Protein AF-A0A934VAK2-F1 (afdb_monomer_lite)

Organism: NCBI:txid1144680

Radius of gyration: 17.56 Å; chains: 1; bounding box: 42×28×56 Å

Sequence (156 aa):
MGLWIPALVVAVIFAFGAAVRVDFNDPSVHFSEAVASVRWERALPDRRGSEFQLVFAAAVIGVVFHSIHHSWRVRLGVMAGAFLVPVLTIGPVILYAPVVAPRMIYDMVAGNVDGEFYCEGMAMIAAVGLWMSVCLVFVAREIWLWRKEAKSGAGP

Structure (mmCIF, N/CA/C/O backbone):
data_AF-A0A934VAK2-F1
#
_entry.id   AF-A0A934VAK2-F1
#
loop_
_atom_site.group_PDB
_atom_site.id
_atom_site.type_symbol
_atom_site.label_atom_id
_atom_site.label_alt_id
_atom_site.label_comp_id
_atom_site.label_asym_id
_atom_site.label_entity_id
_atom_site.label_seq_id
_atom_site.pdbx_PDB_ins_code
_atom_site.Cartn_x
_atom_site.Cartn_y
_atom_site.Cartn_z
_atom_site.occupancy
_atom_site.B_iso_or_equiv
_atom_site.auth_seq_id
_atom_site.auth_comp_id
_atom_site.auth_asym_id
_atom_site.auth_atom_id
_atom_site.pdbx_PDB_model_num
ATOM 1 N N . MET A 1 1 ? -19.535 -0.496 3.391 1.00 44.44 1 MET A N 1
ATOM 2 C CA . MET A 1 1 ? -19.291 -0.549 1.934 1.00 44.44 1 MET A CA 1
ATOM 3 C C . MET A 1 1 ? -17.846 -0.158 1.645 1.00 44.44 1 MET A C 1
ATOM 5 O O . MET A 1 1 ? -17.406 0.852 2.175 1.00 44.44 1 MET A O 1
ATOM 9 N N . GLY A 1 2 ? -17.136 -0.948 0.827 1.00 50.00 2 GLY A N 1
ATOM 10 C CA . GLY A 1 2 ? -16.116 -0.404 -0.078 1.00 50.00 2 GLY A CA 1
ATOM 11 C C . GLY A 1 2 ? -14.617 -0.560 0.217 1.00 50.00 2 GLY A C 1
ATOM 12 O O . GLY A 1 2 ? -13.876 0.148 -0.439 1.00 50.00 2 GLY A O 1
ATOM 13 N N . LEU A 1 3 ? -14.120 -1.433 1.110 1.00 52.66 3 LEU A N 1
ATOM 14 C CA . LEU A 1 3 ? -12.657 -1.701 1.200 1.00 52.66 3 LEU A CA 1
ATOM 15 C C . LEU A 1 3 ? -12.099 -2.407 -0.038 1.00 52.66 3 LEU A C 1
ATOM 17 O O . LEU A 1 3 ? -10.942 -2.227 -0.398 1.00 52.66 3 LEU A O 1
ATOM 21 N N . TRP A 1 4 ? -12.953 -3.181 -0.701 1.00 54.56 4 TRP A N 1
ATOM 22 C CA . TRP A 1 4 ? -12.607 -3.930 -1.897 1.00 54.56 4 TRP A CA 1
ATOM 23 C C . TRP A 1 4 ? -12.215 -3.022 -3.058 1.00 54.56 4 TRP A C 1
ATOM 25 O O . TRP A 1 4 ? -11.344 -3.400 -3.814 1.00 54.56 4 TRP A O 1
ATOM 35 N N . ILE A 1 5 ? -12.788 -1.819 -3.185 1.00 56.81 5 ILE A N 1
ATOM 36 C CA . ILE A 1 5 ? -12.488 -0.907 -4.301 1.00 56.81 5 ILE A CA 1
ATOM 37 C C . ILE A 1 5 ? -11.042 -0.375 -4.231 1.00 56.81 5 ILE A C 1
ATOM 39 O O . ILE A 1 5 ? -10.297 -0.618 -5.175 1.00 56.81 5 ILE A O 1
ATOM 43 N N . PRO A 1 6 ? -10.580 0.280 -3.145 1.00 56.69 6 PRO A N 1
ATOM 44 C CA . PRO A 1 6 ? -9.189 0.713 -3.038 1.00 56.69 6 PRO A CA 1
ATOM 45 C C . PRO A 1 6 ? -8.213 -0.470 -2.985 1.00 56.69 6 PRO A C 1
ATOM 47 O O . PRO A 1 6 ? -7.124 -0.369 -3.536 1.00 56.69 6 PRO A O 1
ATOM 50 N N . ALA A 1 7 ? -8.604 -1.611 -2.407 1.00 57.69 7 ALA A N 1
ATOM 51 C CA . ALA A 1 7 ? -7.797 -2.831 -2.441 1.00 57.69 7 ALA A CA 1
ATOM 52 C C . ALA A 1 7 ? -7.627 -3.399 -3.858 1.00 57.69 7 ALA A C 1
ATOM 54 O O . ALA A 1 7 ? -6.528 -3.796 -4.229 1.00 57.69 7 ALA A O 1
ATOM 55 N N . LEU A 1 8 ? -8.699 -3.411 -4.656 1.00 61.56 8 LEU A N 1
ATOM 56 C CA . LEU A 1 8 ? -8.689 -3.859 -6.046 1.00 61.56 8 LEU A CA 1
ATOM 57 C C . LEU A 1 8 ? -7.876 -2.892 -6.909 1.00 61.56 8 LEU A C 1
ATOM 59 O O . LEU A 1 8 ? -7.092 -3.344 -7.728 1.00 61.56 8 LEU A O 1
ATOM 63 N N . VAL A 1 9 ? -7.985 -1.581 -6.678 1.00 59.44 9 VAL A N 1
ATOM 64 C CA . VAL A 1 9 ? -7.153 -0.568 -7.352 1.00 59.44 9 VAL A CA 1
ATOM 65 C C . VAL A 1 9 ? -5.673 -0.770 -7.024 1.00 59.44 9 VAL A C 1
ATOM 67 O O . VAL A 1 9 ? -4.853 -0.812 -7.934 1.00 59.44 9 VAL A O 1
ATOM 70 N N . VAL A 1 10 ? -5.322 -0.973 -5.751 1.00 59.88 10 VAL A N 1
ATOM 71 C CA . VAL A 1 10 ? -3.941 -1.271 -5.339 1.00 59.88 10 VAL A CA 1
ATOM 72 C C . VAL A 1 10 ? -3.460 -2.586 -5.960 1.00 59.88 10 VAL A C 1
ATOM 74 O O . VAL A 1 10 ? -2.363 -2.627 -6.506 1.00 59.88 10 VAL A O 1
ATOM 77 N N . ALA A 1 11 ? -4.282 -3.638 -5.960 1.00 60.06 11 ALA A N 1
ATOM 78 C CA . ALA A 1 11 ? -3.946 -4.920 -6.577 1.00 60.06 11 ALA A CA 1
ATOM 79 C C . ALA A 1 11 ? -3.758 -4.816 -8.100 1.00 60.06 11 ALA A C 1
ATOM 81 O O . ALA A 1 11 ? -2.838 -5.424 -8.641 1.00 60.06 11 ALA A O 1
ATOM 82 N N . VAL A 1 12 ? -4.581 -4.014 -8.782 1.00 58.56 12 VAL A N 1
ATOM 83 C CA . VAL A 1 12 ? -4.455 -3.726 -10.217 1.00 58.56 12 VAL A CA 1
ATOM 84 C C . VAL A 1 12 ? -3.181 -2.936 -10.501 1.00 58.56 12 VAL A C 1
ATOM 86 O O . VAL A 1 12 ? -2.477 -3.274 -11.442 1.00 58.56 12 VAL A O 1
ATOM 89 N N . ILE A 1 13 ? -2.832 -1.946 -9.676 1.00 59.50 13 ILE A N 1
ATOM 90 C CA . ILE A 1 13 ? -1.585 -1.178 -9.825 1.00 59.50 13 ILE A CA 1
ATOM 91 C C . ILE A 1 13 ? -0.363 -2.070 -9.576 1.00 59.50 13 ILE A C 1
ATOM 93 O O . ILE A 1 13 ? 0.617 -1.980 -10.309 1.00 59.50 13 ILE A O 1
ATOM 97 N N . PHE A 1 14 ? -0.421 -2.967 -8.592 1.00 57.84 14 PHE A N 1
ATOM 98 C CA . PHE A 1 14 ? 0.633 -3.954 -8.354 1.00 57.84 14 PHE A CA 1
ATOM 99 C C . PHE A 1 14 ? 0.785 -4.934 -9.525 1.00 57.84 14 PHE A C 1
ATOM 101 O O . PHE A 1 14 ? 1.903 -5.194 -9.968 1.00 57.84 14 PHE A O 1
ATOM 108 N N . ALA A 1 15 ? -0.328 -5.436 -10.066 1.00 57.94 15 ALA A N 1
ATOM 109 C CA . ALA A 1 15 ? -0.320 -6.298 -11.244 1.00 57.94 15 ALA A CA 1
ATOM 110 C C . ALA A 1 15 ? 0.183 -5.557 -12.497 1.00 57.94 15 ALA A C 1
ATOM 112 O O . ALA A 1 15 ? 0.945 -6.122 -13.277 1.00 57.94 15 ALA A O 1
ATOM 113 N N . PHE A 1 16 ? -0.186 -4.282 -12.657 1.00 54.28 16 PHE A N 1
ATOM 114 C CA . PHE A 1 16 ? 0.250 -3.427 -13.758 1.00 54.28 16 PHE A CA 1
ATOM 115 C C . PHE A 1 16 ? 1.742 -3.101 -13.661 1.00 54.28 16 PHE A C 1
ATOM 117 O O . PHE A 1 16 ? 2.458 -3.308 -14.628 1.00 54.28 16 PHE A O 1
ATOM 124 N N . GLY A 1 17 ? 2.240 -2.689 -12.490 1.00 51.69 17 GLY A N 1
ATOM 125 C CA . GLY A 1 17 ? 3.660 -2.414 -12.248 1.00 51.69 17 GLY A CA 1
ATOM 126 C C . GLY A 1 17 ? 4.568 -3.627 -12.471 1.00 51.69 17 GLY A C 1
ATOM 127 O O . GLY A 1 17 ? 5.705 -3.463 -12.905 1.00 51.69 17 GLY A O 1
ATOM 128 N N . ALA A 1 18 ? 4.066 -4.845 -12.236 1.00 52.78 18 ALA A N 1
ATOM 129 C CA . ALA A 1 18 ? 4.750 -6.068 -12.655 1.00 52.78 18 ALA A CA 1
ATOM 130 C C . ALA A 1 18 ? 4.748 -6.228 -14.191 1.00 52.78 18 ALA A C 1
ATOM 132 O O . ALA A 1 18 ? 5.762 -6.604 -14.776 1.00 52.78 18 ALA A O 1
ATOM 133 N N . ALA A 1 19 ? 3.643 -5.873 -14.851 1.00 46.09 19 ALA A N 1
ATOM 134 C CA . ALA A 1 19 ? 3.437 -6.055 -16.283 1.00 46.09 19 ALA A CA 1
ATOM 135 C C . ALA A 1 19 ? 4.206 -5.076 -17.201 1.00 46.09 19 ALA A C 1
ATOM 137 O O . ALA A 1 19 ? 4.523 -5.466 -18.324 1.00 46.09 19 ALA A O 1
ATOM 138 N N . VAL A 1 20 ? 4.553 -3.852 -16.762 1.00 49.59 20 VAL A N 1
ATOM 139 C CA . VAL A 1 20 ? 5.156 -2.798 -17.631 1.00 49.59 20 VAL A CA 1
ATOM 140 C C . VAL A 1 20 ? 6.603 -3.068 -18.082 1.00 49.59 20 VAL A C 1
ATOM 142 O O . VAL A 1 20 ? 7.197 -2.266 -18.792 1.00 49.59 20 VAL A O 1
ATOM 145 N N . ARG A 1 21 ? 7.195 -4.219 -17.744 1.00 49.59 21 ARG A N 1
ATOM 146 C CA . ARG A 1 21 ? 8.449 -4.672 -18.385 1.00 49.59 21 ARG A CA 1
ATOM 147 C C . ARG A 1 21 ? 8.247 -5.299 -19.770 1.00 49.59 21 ARG A C 1
ATOM 149 O O . ARG A 1 21 ? 9.186 -5.865 -20.322 1.00 49.59 21 ARG A O 1
ATOM 156 N N . VAL A 1 22 ? 7.034 -5.234 -20.311 1.00 47.97 22 VAL A N 1
ATOM 157 C CA . VAL A 1 22 ? 6.676 -5.738 -21.637 1.00 47.97 22 VAL A CA 1
ATOM 158 C C . VAL A 1 22 ? 6.293 -4.561 -22.520 1.00 47.97 22 VAL A C 1
ATOM 160 O O . VAL A 1 22 ? 5.446 -3.755 -22.138 1.00 47.97 22 VAL A O 1
ATOM 163 N N . ASP A 1 23 ? 6.915 -4.463 -23.694 1.00 49.84 23 ASP A N 1
ATOM 164 C CA . ASP A 1 23 ? 6.533 -3.481 -24.705 1.00 49.84 23 ASP A CA 1
ATOM 165 C C . ASP A 1 23 ? 5.219 -3.914 -25.365 1.00 49.84 23 ASP A C 1
ATOM 167 O O . ASP A 1 23 ? 5.194 -4.678 -26.324 1.00 49.84 23 ASP A O 1
ATOM 171 N N . PHE A 1 24 ? 4.098 -3.451 -24.816 1.00 50.69 24 PHE A N 1
ATOM 172 C CA . PHE A 1 24 ? 2.766 -3.768 -25.335 1.00 50.69 24 PHE A CA 1
ATOM 173 C C . PHE A 1 24 ? 2.473 -3.148 -26.710 1.00 50.69 24 PHE A C 1
ATOM 175 O O . PHE A 1 24 ? 1.438 -3.469 -27.296 1.00 50.69 24 PHE A O 1
ATOM 182 N N . ASN A 1 25 ? 3.345 -2.271 -27.223 1.00 46.41 25 ASN A N 1
ATOM 183 C CA . ASN A 1 25 ? 3.234 -1.753 -28.586 1.00 46.41 25 ASN A CA 1
ATOM 184 C C . ASN A 1 25 ? 3.892 -2.678 -29.620 1.00 46.41 25 ASN A C 1
ATOM 186 O O . ASN A 1 25 ? 3.671 -2.478 -30.816 1.00 46.41 25 ASN A O 1
ATOM 190 N N . ASP A 1 26 ? 4.661 -3.684 -29.192 1.00 43.97 26 ASP A N 1
ATOM 191 C CA . ASP A 1 26 ? 5.215 -4.694 -30.087 1.00 43.97 26 ASP A CA 1
ATOM 192 C C . ASP A 1 26 ? 4.147 -5.770 -30.395 1.00 43.97 26 ASP A C 1
ATOM 194 O O . ASP A 1 26 ? 3.740 -6.525 -29.504 1.00 43.97 26 ASP A O 1
ATOM 198 N N . PRO A 1 27 ? 3.672 -5.882 -31.653 1.00 48.00 27 PRO A N 1
ATOM 199 C CA . PRO A 1 27 ? 2.645 -6.850 -32.041 1.00 48.00 27 PRO A CA 1
ATOM 200 C C . PRO A 1 27 ? 3.102 -8.315 -31.934 1.00 48.00 27 PRO A C 1
ATOM 202 O O . PRO A 1 27 ? 2.279 -9.215 -32.114 1.00 48.00 27 PRO A O 1
ATOM 205 N N . SER A 1 28 ? 4.386 -8.572 -31.662 1.00 47.06 28 SER A N 1
ATOM 206 C CA . SER A 1 28 ? 4.928 -9.916 -31.434 1.00 47.06 28 SER A CA 1
ATOM 207 C C . SER A 1 28 ? 4.745 -10.431 -30.002 1.00 47.06 28 SER A C 1
ATOM 209 O O . SER A 1 28 ? 4.911 -11.629 -29.762 1.00 47.06 28 SER A O 1
ATOM 211 N N . VAL A 1 29 ? 4.344 -9.570 -29.061 1.00 47.34 29 VAL A N 1
ATOM 212 C CA . VAL A 1 29 ? 4.128 -9.963 -27.666 1.00 47.34 29 VAL A CA 1
ATOM 213 C C . VAL A 1 29 ? 2.844 -10.779 -27.538 1.00 47.34 29 VAL A C 1
ATOM 215 O O . VAL A 1 29 ? 1.724 -10.287 -27.702 1.00 47.34 29 VAL A O 1
ATOM 218 N N . HIS A 1 30 ? 2.992 -12.049 -27.170 1.00 50.59 30 HIS A N 1
ATOM 219 C CA . HIS A 1 30 ? 1.848 -12.929 -26.953 1.00 50.59 30 HIS A CA 1
ATOM 220 C C . HIS A 1 30 ? 1.171 -12.657 -25.600 1.00 50.59 30 HIS A C 1
ATOM 222 O O . HIS A 1 30 ? 1.818 -12.361 -24.598 1.00 50.59 30 HIS A O 1
ATOM 228 N N . PHE A 1 31 ? -0.151 -12.860 -25.517 1.00 46.62 31 PHE A N 1
ATOM 229 C CA . PHE A 1 31 ? -0.912 -12.725 -24.262 1.00 46.62 31 PHE A CA 1
ATOM 230 C C . PHE A 1 31 ? -0.329 -13.570 -23.112 1.00 46.62 31 PHE A C 1
ATOM 232 O O . PHE A 1 31 ? -0.371 -13.172 -21.953 1.00 46.62 31 PHE A O 1
ATOM 239 N N . SER A 1 32 ? 0.280 -14.718 -23.416 1.00 51.47 32 SER A N 1
ATOM 240 C CA . SER A 1 32 ? 1.003 -15.530 -22.434 1.00 51.47 32 SER A CA 1
ATOM 241 C C . SER A 1 32 ? 2.227 -14.826 -21.840 1.00 51.47 32 SER A C 1
ATOM 243 O O . SER A 1 32 ? 2.538 -15.060 -20.677 1.00 51.47 32 SER A O 1
ATOM 245 N N . GLU A 1 33 ? 2.909 -13.966 -22.597 1.00 51.31 33 GLU A N 1
ATOM 246 C CA . GLU A 1 33 ? 4.043 -13.156 -22.133 1.00 51.31 33 GLU A CA 1
ATOM 247 C C . GLU A 1 33 ? 3.575 -11.947 -21.324 1.00 51.31 33 GLU A C 1
ATOM 249 O O . GLU A 1 33 ? 4.159 -11.662 -20.283 1.00 51.31 33 GLU A O 1
ATOM 254 N N . ALA A 1 34 ? 2.458 -11.330 -21.720 1.00 49.28 34 ALA A N 1
ATOM 255 C CA . ALA A 1 34 ? 1.751 -10.321 -20.928 1.00 49.28 34 ALA A CA 1
ATOM 256 C C . ALA A 1 34 ? 1.252 -10.869 -19.577 1.00 49.28 34 ALA A C 1
ATOM 258 O O . ALA A 1 34 ? 1.326 -10.202 -18.551 1.00 49.28 34 ALA A O 1
ATOM 259 N N . VAL A 1 35 ? 0.761 -12.110 -19.542 1.00 48.91 35 VAL A N 1
ATOM 260 C CA . VAL A 1 35 ? 0.375 -12.784 -18.291 1.00 48.91 35 VAL A CA 1
ATOM 261 C C . VAL A 1 35 ? 1.613 -13.231 -17.507 1.00 48.91 35 VAL A C 1
ATOM 263 O O . VAL A 1 35 ? 1.634 -13.161 -16.278 1.00 48.91 35 VAL A O 1
ATOM 266 N N . ALA A 1 36 ? 2.674 -13.661 -18.193 1.00 47.22 36 ALA A N 1
ATOM 267 C CA . ALA A 1 36 ? 3.931 -14.041 -17.556 1.00 47.22 36 ALA A CA 1
ATOM 268 C C . ALA A 1 36 ? 4.740 -12.841 -17.036 1.00 47.22 36 ALA A C 1
ATOM 270 O O . ALA A 1 36 ? 5.596 -13.051 -16.177 1.00 47.22 36 ALA A O 1
ATOM 271 N N . SER A 1 37 ? 4.494 -11.611 -17.493 1.00 47.78 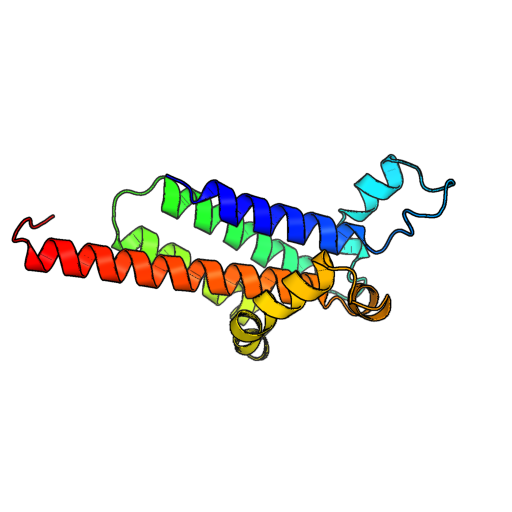37 SER A N 1
ATOM 272 C CA . SER A 1 37 ? 5.128 -10.400 -16.952 1.00 47.78 37 SER A CA 1
ATOM 273 C C . SER A 1 37 ? 4.517 -9.938 -15.638 1.00 47.78 37 SER A C 1
ATOM 275 O O . SER A 1 37 ? 5.211 -9.352 -14.818 1.00 47.78 37 SER A O 1
ATOM 277 N N . VAL A 1 38 ? 3.294 -10.369 -15.326 1.00 50.38 38 VAL A N 1
ATOM 278 C CA . VAL A 1 38 ? 2.720 -10.265 -13.973 1.00 50.38 38 VAL A CA 1
ATOM 279 C C . VAL A 1 38 ? 3.514 -11.111 -12.947 1.00 50.38 38 VAL A C 1
ATOM 281 O O . VAL A 1 38 ? 3.241 -11.079 -11.747 1.00 50.38 38 VAL A O 1
ATOM 284 N N . ARG A 1 39 ? 4.545 -11.865 -13.371 1.00 51.66 39 ARG A N 1
ATOM 285 C CA . ARG A 1 39 ? 5.490 -12.541 -12.471 1.00 51.66 39 ARG A CA 1
ATOM 286 C C . ARG A 1 39 ? 6.478 -11.546 -11.859 1.00 51.66 39 ARG A C 1
ATOM 288 O O . ARG A 1 39 ? 7.521 -11.233 -12.426 1.00 51.66 39 ARG A O 1
ATOM 295 N N . TRP A 1 40 ? 6.167 -11.163 -10.628 1.00 46.69 40 TRP A N 1
ATOM 296 C CA . TRP A 1 40 ? 6.946 -10.348 -9.690 1.00 46.69 40 TRP A CA 1
ATOM 297 C C . TRP A 1 40 ? 8.458 -10.649 -9.652 1.00 46.69 40 TRP A C 1
ATOM 299 O O . TRP A 1 40 ? 9.258 -9.736 -9.483 1.00 46.69 40 TRP A O 1
ATOM 309 N N . GLU A 1 41 ? 8.861 -11.904 -9.868 1.00 48.69 41 GLU A N 1
ATOM 310 C CA . GLU A 1 41 ? 10.265 -12.350 -9.909 1.00 48.69 41 GLU A CA 1
ATOM 311 C C . GLU A 1 41 ? 11.077 -11.765 -11.081 1.00 48.69 41 GLU A C 1
ATOM 313 O O . GLU A 1 41 ? 12.296 -11.659 -10.988 1.00 48.69 41 GLU A O 1
ATOM 318 N N . ARG A 1 42 ? 10.432 -11.376 -12.192 1.00 46.19 42 ARG A N 1
ATOM 319 C CA . ARG A 1 42 ? 11.107 -10.784 -13.369 1.00 46.19 42 ARG A CA 1
ATOM 320 C C . ARG A 1 42 ? 11.161 -9.258 -13.337 1.00 46.19 42 ARG A C 1
ATOM 322 O O . ARG A 1 42 ? 11.982 -8.653 -14.029 1.00 46.19 42 ARG A O 1
ATOM 329 N N . ALA A 1 43 ? 10.291 -8.634 -12.550 1.00 44.03 43 ALA A N 1
ATOM 330 C CA . ALA A 1 43 ? 10.242 -7.185 -12.407 1.00 44.03 43 ALA A CA 1
ATOM 331 C C . ALA A 1 43 ? 11.399 -6.629 -11.561 1.00 44.03 43 ALA A C 1
ATOM 333 O O . ALA A 1 43 ? 11.794 -5.482 -11.742 1.00 44.03 43 ALA A O 1
ATOM 334 N N . LEU A 1 44 ? 11.998 -7.458 -10.702 1.00 49.53 44 LEU A N 1
ATOM 335 C CA . LEU A 1 44 ? 13.203 -7.147 -9.935 1.00 49.53 44 LEU A CA 1
ATOM 336 C C . LEU A 1 44 ? 14.097 -8.400 -9.922 1.00 49.53 44 LEU A C 1
ATOM 338 O O . LEU A 1 44 ? 13.866 -9.286 -9.103 1.00 49.53 44 LEU A O 1
ATOM 342 N N . PRO A 1 45 ? 15.073 -8.518 -10.843 1.00 49.50 45 PRO A N 1
ATOM 343 C CA . PRO A 1 45 ? 15.960 -9.684 -10.921 1.00 49.50 45 PRO A CA 1
ATOM 344 C C . PRO A 1 45 ? 16.909 -9.796 -9.715 1.00 49.50 45 PRO A C 1
ATOM 346 O O . PRO A 1 45 ? 17.446 -10.869 -9.449 1.00 49.50 45 PRO A O 1
ATOM 349 N N . ASP A 1 46 ? 17.061 -8.717 -8.945 1.00 52.72 46 ASP A N 1
ATOM 350 C CA . ASP A 1 46 ? 17.708 -8.743 -7.638 1.00 52.72 46 ASP A CA 1
ATOM 351 C C . ASP A 1 46 ? 16.706 -9.177 -6.561 1.00 52.72 46 ASP A C 1
ATOM 353 O O . ASP A 1 46 ? 15.515 -8.906 -6.673 1.00 52.72 46 ASP A O 1
ATOM 357 N N . ARG A 1 47 ? 17.189 -9.822 -5.492 1.00 51.94 47 ARG A N 1
ATOM 358 C CA . ARG A 1 47 ? 16.466 -10.518 -4.393 1.00 51.94 47 ARG A CA 1
ATOM 359 C C . ARG A 1 47 ? 15.255 -9.819 -3.726 1.00 51.94 47 ARG A C 1
ATOM 361 O O . ARG A 1 47 ? 14.667 -10.396 -2.820 1.00 51.94 47 ARG A O 1
ATOM 368 N N . ARG A 1 48 ? 14.861 -8.627 -4.168 1.00 59.44 48 ARG A N 1
ATOM 369 C CA . ARG A 1 48 ? 13.719 -7.823 -3.716 1.00 59.44 48 ARG A CA 1
ATOM 370 C C . ARG A 1 48 ? 12.349 -8.336 -4.163 1.00 59.44 48 ARG A C 1
ATOM 372 O O . ARG A 1 48 ? 11.349 -7.952 -3.567 1.00 59.44 48 ARG A O 1
ATOM 379 N N . GLY A 1 49 ? 12.256 -9.213 -5.167 1.00 60.28 49 GLY A N 1
ATOM 380 C CA . GLY A 1 49 ? 10.963 -9.761 -5.615 1.00 60.28 49 GLY A CA 1
ATOM 381 C C . GLY A 1 49 ? 10.142 -10.425 -4.493 1.00 60.28 49 GLY A C 1
ATOM 382 O O . GLY A 1 49 ? 8.919 -10.291 -4.455 1.00 60.28 49 GLY A O 1
ATOM 383 N N . SER A 1 50 ? 10.806 -11.069 -3.527 1.00 66.31 50 SER A N 1
ATOM 384 C CA . SER A 1 50 ? 10.164 -11.674 -2.350 1.00 66.31 50 SER A CA 1
ATOM 385 C C . SER A 1 50 ? 9.661 -10.640 -1.330 1.00 66.31 50 SER A C 1
ATOM 387 O O . SER A 1 50 ? 8.651 -10.876 -0.666 1.00 66.31 50 SER A O 1
ATOM 389 N N . GLU A 1 51 ? 10.306 -9.473 -1.229 1.00 70.75 51 GLU A N 1
ATOM 390 C CA . GLU A 1 51 ? 9.897 -8.381 -0.333 1.00 70.75 51 GLU A CA 1
ATOM 391 C C . GLU A 1 51 ? 8.536 -7.813 -0.759 1.00 70.75 51 GLU A C 1
ATOM 393 O O . GLU A 1 51 ? 7.649 -7.617 0.072 1.00 70.75 51 GLU A O 1
ATOM 398 N N . PHE A 1 52 ? 8.328 -7.617 -2.064 1.00 69.50 52 PHE A N 1
ATOM 399 C CA . PHE A 1 52 ? 7.065 -7.100 -2.599 1.00 69.50 52 PHE A CA 1
ATOM 400 C C . PHE A 1 52 ? 5.920 -8.124 -2.537 1.00 69.50 52 PHE A C 1
ATOM 402 O O . PHE A 1 52 ? 4.769 -7.732 -2.336 1.00 69.50 52 PHE A O 1
ATOM 409 N N . GLN A 1 53 ? 6.213 -9.428 -2.613 1.00 72.44 53 GLN A N 1
ATOM 410 C CA . GLN A 1 53 ? 5.213 -10.481 -2.378 1.00 72.44 53 GLN A CA 1
ATOM 411 C C . GLN A 1 53 ? 4.686 -10.457 -0.938 1.00 72.44 53 GLN A C 1
ATOM 413 O O . GLN A 1 53 ? 3.479 -10.578 -0.723 1.00 72.44 53 GLN A O 1
ATOM 418 N N . LEU A 1 54 ? 5.568 -10.253 0.047 1.00 75.50 54 LEU A N 1
ATOM 419 C CA . LEU A 1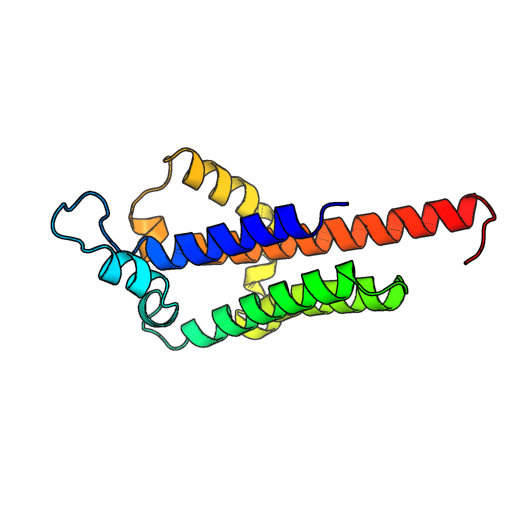 54 ? 5.172 -10.106 1.452 1.00 75.50 54 LEU A CA 1
ATOM 420 C C . LEU A 1 54 ? 4.291 -8.872 1.660 1.00 75.50 54 LEU A C 1
ATOM 422 O O . LEU A 1 54 ? 3.281 -8.953 2.361 1.00 75.50 54 LEU A O 1
ATOM 426 N N . VAL A 1 55 ? 4.629 -7.753 1.013 1.00 76.12 55 VAL A N 1
ATOM 427 C CA . VAL A 1 55 ? 3.808 -6.535 1.053 1.00 76.12 55 VAL A CA 1
ATOM 428 C C . VAL A 1 55 ? 2.428 -6.775 0.439 1.00 76.12 55 VAL A C 1
ATOM 430 O O . VAL A 1 55 ? 1.420 -6.391 1.033 1.00 76.12 55 VAL A O 1
ATOM 433 N N . PHE A 1 56 ? 2.357 -7.456 -0.704 1.00 74.81 56 PHE A N 1
ATOM 434 C CA . PHE A 1 56 ? 1.085 -7.794 -1.339 1.00 74.81 56 PHE A CA 1
ATOM 435 C C . PHE A 1 56 ? 0.235 -8.730 -0.467 1.00 74.81 56 PHE A C 1
ATOM 437 O O . PHE A 1 56 ? -0.952 -8.475 -0.257 1.00 74.81 56 PHE A O 1
ATOM 444 N N . ALA A 1 57 ? 0.836 -9.774 0.108 1.00 77.94 57 ALA A N 1
ATOM 445 C CA . ALA A 1 57 ? 0.149 -10.679 1.026 1.00 77.94 57 ALA A CA 1
ATOM 446 C C . ALA A 1 57 ? -0.381 -9.936 2.264 1.00 77.94 57 ALA A C 1
ATOM 448 O O . ALA A 1 57 ? -1.534 -10.129 2.654 1.00 77.94 57 ALA A O 1
ATOM 449 N N . ALA A 1 58 ? 0.422 -9.037 2.841 1.00 79.88 58 ALA A N 1
ATOM 450 C CA . ALA A 1 58 ? 0.004 -8.189 3.952 1.00 79.88 58 ALA A CA 1
ATOM 451 C C . ALA A 1 58 ? -1.155 -7.261 3.567 1.00 79.88 58 ALA A C 1
ATOM 453 O O . ALA A 1 58 ? -2.074 -7.078 4.367 1.00 79.88 58 ALA A O 1
ATOM 454 N N . ALA A 1 59 ? -1.160 -6.733 2.341 1.00 74.81 59 ALA A N 1
ATOM 455 C CA . ALA A 1 59 ? -2.261 -5.926 1.836 1.00 74.81 59 ALA A CA 1
ATOM 456 C C . ALA A 1 59 ? -3.564 -6.730 1.723 1.00 74.81 59 ALA A C 1
ATOM 458 O O . ALA A 1 59 ? -4.604 -6.305 2.232 1.00 74.81 59 ALA A O 1
ATOM 45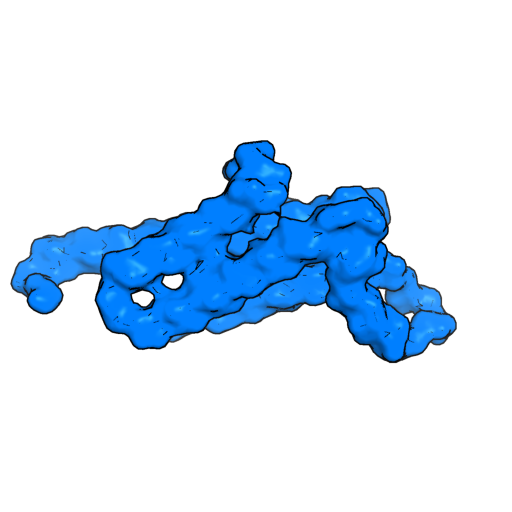9 N N . VAL A 1 60 ? -3.504 -7.930 1.140 1.00 75.62 60 VAL A N 1
ATOM 460 C CA . VAL A 1 60 ? -4.664 -8.827 1.015 1.00 75.62 60 VAL A CA 1
ATOM 461 C C . VAL A 1 60 ? -5.204 -9.226 2.390 1.00 75.62 60 VAL A C 1
ATOM 463 O O . VAL A 1 60 ? -6.396 -9.053 2.655 1.00 75.62 60 VAL A O 1
ATOM 466 N N . ILE A 1 61 ? -4.338 -9.703 3.290 1.00 79.06 61 ILE A N 1
ATOM 467 C CA . ILE A 1 61 ? -4.716 -10.072 4.664 1.00 79.06 61 ILE A CA 1
ATOM 468 C C . ILE A 1 61 ? -5.321 -8.862 5.380 1.00 79.06 61 ILE A C 1
ATOM 470 O O . ILE A 1 61 ? -6.377 -8.980 6.005 1.00 79.06 61 ILE A O 1
ATOM 474 N N . GLY A 1 62 ? -4.694 -7.693 5.230 1.00 77.19 62 GLY A N 1
ATOM 475 C CA . GLY A 1 62 ? -5.144 -6.430 5.797 1.00 77.19 62 GLY A CA 1
ATOM 476 C C . GLY A 1 62 ? -6.592 -6.111 5.440 1.00 77.19 62 GLY A C 1
ATOM 477 O O . GLY A 1 62 ? -7.442 -5.913 6.313 1.00 77.19 62 GLY A O 1
ATOM 478 N N . VAL A 1 63 ? -6.888 -6.123 4.142 1.00 75.38 63 VAL A N 1
ATOM 479 C CA . VAL A 1 63 ? -8.217 -5.828 3.588 1.00 75.38 63 VAL A CA 1
ATOM 480 C C . VAL A 1 63 ? -9.260 -6.846 4.041 1.00 75.38 63 VAL A C 1
ATOM 482 O O . VAL A 1 63 ? -10.360 -6.454 4.443 1.00 75.38 63 VAL A O 1
ATOM 485 N N . VAL A 1 64 ? -8.931 -8.139 3.993 1.00 76.44 64 VAL A N 1
ATOM 486 C CA . VAL A 1 64 ? -9.854 -9.227 4.351 1.00 76.44 64 VAL A CA 1
ATOM 487 C C . VAL A 1 64 ? -10.234 -9.140 5.827 1.00 76.44 64 VAL A C 1
ATOM 489 O O . VAL A 1 64 ? -11.420 -9.058 6.156 1.00 76.44 64 VAL A O 1
ATOM 492 N N . PHE A 1 65 ? -9.247 -9.072 6.721 1.00 77.00 65 PHE A N 1
ATOM 493 C CA . PHE A 1 65 ? -9.505 -9.004 8.159 1.00 77.00 65 PHE A CA 1
ATOM 494 C C . PHE A 1 65 ? -10.224 -7.716 8.551 1.00 77.00 65 PHE A C 1
ATOM 496 O O . PHE A 1 65 ? -11.159 -7.762 9.349 1.00 77.00 65 PHE A O 1
ATOM 503 N N . HIS A 1 66 ? -9.864 -6.573 7.964 1.00 76.62 66 HIS A N 1
ATOM 504 C CA . HIS A 1 66 ? -10.586 -5.333 8.239 1.00 76.62 66 HIS A CA 1
ATOM 505 C C . HIS A 1 66 ? -12.039 -5.375 7.737 1.00 76.62 66 HIS A C 1
ATOM 507 O O . HIS A 1 66 ? -12.915 -4.752 8.337 1.00 76.62 66 HIS A O 1
ATOM 513 N N . SER A 1 67 ? -12.321 -6.096 6.649 1.00 73.44 67 SER A N 1
ATOM 514 C CA . SER A 1 67 ? -13.676 -6.204 6.090 1.00 73.44 67 SER A CA 1
ATOM 515 C C . SER A 1 67 ? -14.582 -7.152 6.875 1.00 73.44 67 SER A C 1
ATOM 517 O O . SER A 1 67 ? -15.785 -6.910 6.943 1.00 73.44 67 SER A O 1
ATOM 519 N N . ILE A 1 68 ? -14.023 -8.222 7.446 1.00 78.50 68 ILE A N 1
ATOM 520 C CA . ILE A 1 68 ? -14.793 -9.287 8.107 1.00 78.50 68 ILE A CA 1
ATOM 521 C C . ILE A 1 68 ? -14.894 -9.057 9.620 1.00 78.50 68 ILE A C 1
ATOM 523 O O . ILE A 1 68 ? -15.894 -9.413 10.239 1.00 78.50 68 ILE A O 1
ATOM 527 N N . HIS A 1 69 ? -13.874 -8.465 10.244 1.00 77.81 69 HIS A N 1
ATOM 528 C CA . HIS A 1 69 ? -13.799 -8.414 11.698 1.00 77.81 69 HIS A CA 1
ATOM 529 C C . HIS A 1 69 ? -14.621 -7.260 12.303 1.00 77.81 69 HIS A C 1
ATOM 531 O O . HIS A 1 69 ? -14.488 -6.094 11.921 1.00 77.81 69 HIS A O 1
ATOM 537 N N . HIS A 1 70 ? -15.439 -7.568 13.316 1.00 76.81 70 HIS A N 1
ATOM 538 C CA . HIS A 1 70 ? -16.311 -6.586 13.974 1.00 76.81 70 HIS A CA 1
ATOM 539 C C . HIS A 1 70 ? -15.580 -5.690 14.989 1.00 76.81 70 HIS A C 1
ATOM 541 O O . HIS A 1 70 ? -15.895 -4.508 15.099 1.00 76.81 70 HIS A O 1
ATOM 547 N N . SER A 1 71 ? -14.582 -6.221 15.707 1.00 81.94 71 SER A N 1
ATOM 548 C CA . SER A 1 71 ? -13.819 -5.443 16.700 1.00 81.94 71 SER A CA 1
ATOM 549 C C . SER A 1 71 ? -12.922 -4.385 16.052 1.00 81.94 71 SER A C 1
ATOM 551 O O . SER A 1 71 ? -11.989 -4.726 15.320 1.00 81.94 71 SER A O 1
ATOM 553 N N . TRP A 1 72 ? -13.144 -3.114 16.401 1.00 80.56 72 TRP A N 1
ATOM 554 C CA . TRP A 1 72 ? -12.345 -1.974 15.933 1.00 80.56 72 TRP A CA 1
ATOM 555 C C . TRP A 1 72 ? -10.858 -2.099 16.296 1.00 80.56 72 TRP A C 1
ATOM 557 O O . TRP A 1 72 ? -9.995 -1.718 15.508 1.00 80.56 72 TRP A O 1
ATOM 567 N N . ARG A 1 73 ? -10.536 -2.698 17.453 1.00 85.88 73 ARG A N 1
ATOM 568 C CA . ARG A 1 73 ? -9.146 -2.910 17.897 1.00 85.88 73 ARG A CA 1
ATOM 569 C C . ARG A 1 73 ? -8.391 -3.842 16.956 1.00 85.88 73 ARG A C 1
ATOM 571 O O . ARG A 1 73 ? -7.244 -3.573 16.619 1.00 85.88 73 ARG A O 1
ATOM 578 N N . VAL A 1 74 ? -9.050 -4.912 16.510 1.00 83.00 74 VAL A N 1
ATOM 579 C CA . VAL A 1 74 ? -8.465 -5.870 15.563 1.00 83.00 74 VAL A CA 1
ATOM 580 C C . VAL A 1 74 ? -8.315 -5.226 14.189 1.00 83.00 74 VAL A C 1
ATOM 582 O O . VAL A 1 74 ? -7.250 -5.333 13.592 1.00 83.00 74 VAL A O 1
ATOM 585 N N . ARG A 1 75 ? -9.329 -4.485 13.720 1.00 81.00 75 ARG A N 1
ATOM 586 C CA . ARG A 1 75 ? -9.250 -3.748 12.447 1.00 81.00 75 ARG A CA 1
ATOM 587 C C . ARG A 1 75 ? -8.079 -2.763 12.419 1.00 81.00 75 ARG A C 1
ATOM 589 O O . ARG A 1 75 ? -7.326 -2.744 11.447 1.00 81.00 75 ARG A O 1
ATOM 596 N N . LEU A 1 76 ? -7.893 -1.993 13.494 1.00 85.56 76 LEU A N 1
ATOM 597 C CA . LEU A 1 76 ? -6.759 -1.079 13.637 1.00 85.56 76 LEU A CA 1
ATOM 598 C C . LEU A 1 76 ? -5.422 -1.817 13.702 1.00 85.56 76 LEU A C 1
ATOM 600 O O . LEU A 1 76 ? -4.492 -1.432 13.000 1.00 85.56 76 LEU A O 1
ATOM 604 N N . GLY A 1 77 ? -5.324 -2.871 14.517 1.00 84.44 77 GLY A N 1
ATOM 605 C CA . GLY A 1 77 ? -4.090 -3.64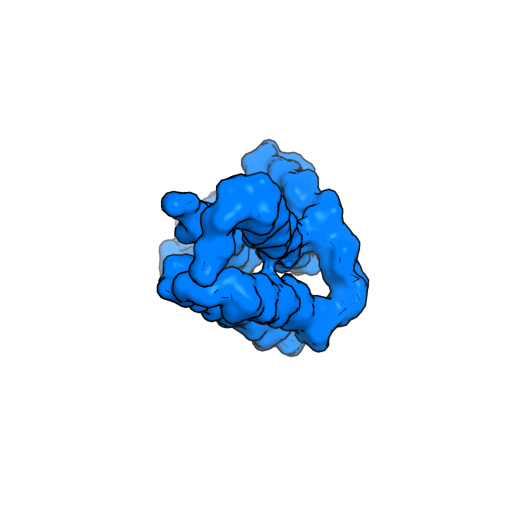4 14.663 1.00 84.44 77 GLY A CA 1
ATOM 606 C C . GLY A 1 77 ? -3.636 -4.266 13.343 1.00 84.44 77 GLY A C 1
ATOM 607 O O . GLY A 1 77 ? -2.460 -4.198 12.997 1.00 84.44 77 GLY A O 1
ATOM 608 N N . VAL A 1 78 ? -4.581 -4.791 12.564 1.00 86.94 78 VAL A N 1
ATOM 609 C CA . VAL A 1 78 ? -4.317 -5.362 11.240 1.00 86.94 78 VAL A CA 1
ATOM 610 C C . VAL A 1 78 ? -3.861 -4.292 10.243 1.00 86.94 78 VAL A C 1
ATOM 612 O O . VAL A 1 78 ? -2.889 -4.519 9.528 1.00 86.94 78 VAL A O 1
ATOM 615 N N . MET A 1 79 ? -4.503 -3.118 10.210 1.00 85.94 79 MET A N 1
ATOM 616 C CA . MET A 1 79 ? -4.083 -2.020 9.323 1.00 85.94 79 MET A CA 1
ATOM 617 C C . MET A 1 79 ? -2.716 -1.452 9.706 1.00 85.94 79 MET A C 1
ATOM 619 O O . MET A 1 79 ? -1.895 -1.188 8.833 1.00 85.94 79 MET A O 1
ATOM 623 N N . ALA A 1 80 ? -2.441 -1.311 11.004 1.00 87.75 80 ALA A N 1
ATOM 624 C CA . ALA A 1 80 ? -1.128 -0.900 11.489 1.00 87.75 80 ALA A CA 1
ATOM 625 C C . ALA A 1 80 ? -0.052 -1.931 11.114 1.00 87.75 80 ALA A C 1
ATOM 627 O O . ALA A 1 80 ? 1.005 -1.559 10.613 1.00 87.75 80 ALA A O 1
ATOM 628 N N . GLY A 1 81 ? -0.336 -3.227 11.279 1.00 87.62 81 GLY A N 1
ATOM 629 C CA . GLY A 1 81 ? 0.560 -4.299 10.848 1.00 87.62 81 GLY A CA 1
ATOM 630 C C . GLY A 1 81 ? 0.827 -4.254 9.344 1.00 87.62 81 GLY A C 1
ATOM 631 O O . GLY A 1 81 ? 1.981 -4.249 8.924 1.00 87.62 81 GLY A O 1
ATOM 632 N N . ALA A 1 82 ? -0.220 -4.136 8.529 1.00 86.25 82 ALA A N 1
ATOM 633 C CA . ALA A 1 82 ? -0.088 -4.097 7.076 1.00 86.25 82 ALA A CA 1
ATOM 634 C C . ALA A 1 82 ? 0.599 -2.820 6.547 1.00 86.25 82 ALA A C 1
ATOM 636 O O . ALA A 1 82 ? 1.197 -2.858 5.473 1.00 86.25 82 ALA A O 1
ATOM 637 N N . PHE A 1 83 ? 0.563 -1.717 7.302 1.00 89.88 83 PHE A N 1
ATOM 638 C CA . PHE A 1 83 ? 1.381 -0.525 7.053 1.00 89.88 83 PHE A CA 1
ATOM 639 C C . PHE A 1 83 ? 2.858 -0.751 7.408 1.00 89.88 83 PHE A C 1
ATOM 641 O O . PHE A 1 83 ? 3.746 -0.277 6.703 1.00 89.88 83 PHE A O 1
ATOM 648 N N . LEU A 1 84 ? 3.130 -1.469 8.503 1.00 91.00 84 LEU A N 1
ATOM 649 C CA . LEU A 1 84 ? 4.490 -1.714 8.984 1.00 91.00 84 LEU A CA 1
ATOM 650 C C . LEU A 1 84 ? 5.251 -2.740 8.139 1.00 91.00 84 LEU A C 1
ATOM 652 O O . LEU A 1 84 ? 6.471 -2.636 8.056 1.00 91.00 84 LEU A O 1
ATOM 656 N N . VAL A 1 85 ? 4.573 -3.694 7.490 1.00 88.94 85 VAL A N 1
ATOM 657 C CA . VAL A 1 85 ? 5.239 -4.708 6.650 1.00 88.94 85 VAL A CA 1
ATOM 658 C C . VAL A 1 85 ? 6.163 -4.073 5.597 1.00 88.94 85 VAL A C 1
ATOM 660 O O . VAL A 1 85 ? 7.349 -4.389 5.641 1.00 88.94 85 VAL A O 1
ATOM 663 N N . PRO A 1 86 ? 5.718 -3.127 4.741 1.00 86.06 86 PRO A N 1
ATOM 664 C CA . PRO A 1 86 ? 6.610 -2.414 3.824 1.00 86.06 86 PRO A CA 1
ATOM 665 C C . PRO A 1 86 ? 7.830 -1.770 4.488 1.00 86.06 86 PRO A C 1
ATOM 667 O O . PRO A 1 86 ? 8.927 -1.805 3.939 1.00 86.06 86 PRO A O 1
ATOM 670 N N . VAL A 1 87 ? 7.648 -1.181 5.673 1.00 89.25 87 VAL A N 1
ATOM 671 C CA . VAL A 1 87 ? 8.716 -0.492 6.415 1.00 89.25 87 VAL A CA 1
ATOM 672 C C . VAL A 1 87 ? 9.774 -1.486 6.890 1.00 89.25 87 VAL A C 1
ATOM 674 O O . VAL A 1 87 ? 10.964 -1.180 6.848 1.00 89.25 87 VAL A O 1
ATOM 677 N N . LEU A 1 88 ? 9.349 -2.676 7.317 1.00 88.31 88 LEU A N 1
ATOM 678 C CA . LEU A 1 88 ? 10.237 -3.734 7.797 1.00 88.31 88 LEU A CA 1
ATOM 679 C C . LEU A 1 88 ? 10.917 -4.502 6.658 1.00 88.31 88 LEU A C 1
ATOM 681 O O . LEU A 1 88 ? 12.034 -4.975 6.848 1.00 88.31 88 LEU A O 1
ATOM 685 N N . THR A 1 89 ? 10.265 -4.639 5.501 1.00 83.88 89 THR A N 1
ATOM 686 C CA . THR A 1 89 ? 10.809 -5.401 4.366 1.00 83.88 89 THR A CA 1
ATOM 687 C C . THR A 1 89 ? 11.673 -4.549 3.440 1.00 83.88 89 THR A C 1
ATOM 689 O O . THR A 1 89 ? 12.754 -4.986 3.069 1.00 83.88 89 THR A O 1
ATOM 692 N N . ILE A 1 90 ? 11.228 -3.340 3.082 1.00 82.38 90 ILE A N 1
ATOM 693 C CA . ILE A 1 90 ? 11.921 -2.455 2.124 1.00 82.38 90 ILE A CA 1
ATOM 694 C C . ILE A 1 90 ? 12.846 -1.468 2.856 1.00 82.38 90 ILE A C 1
ATOM 696 O O . ILE A 1 90 ? 13.870 -1.039 2.323 1.00 82.38 90 ILE A O 1
ATOM 700 N N . GLY A 1 91 ? 12.498 -1.113 4.095 1.00 84.56 91 GLY A N 1
ATOM 701 C CA . GLY A 1 91 ? 13.259 -0.208 4.951 1.00 84.56 91 GLY A CA 1
ATOM 702 C C . GLY A 1 91 ? 12.559 1.133 5.215 1.00 84.56 91 GLY A C 1
ATOM 703 O O . GLY A 1 91 ? 11.576 1.486 4.562 1.00 84.56 91 GLY A O 1
ATOM 704 N N . PRO A 1 92 ? 13.082 1.936 6.162 1.00 87.38 92 PRO A N 1
ATOM 705 C CA . PRO A 1 92 ? 12.415 3.141 6.666 1.00 87.38 92 PRO A CA 1
ATOM 706 C C . PRO A 1 92 ? 12.254 4.259 5.630 1.00 87.38 92 PRO A C 1
ATOM 708 O O . PRO A 1 92 ? 11.396 5.123 5.795 1.00 87.38 92 PRO A O 1
ATOM 711 N N . VAL A 1 93 ? 13.026 4.240 4.540 1.00 85.06 93 VAL A N 1
ATOM 712 C CA . VAL A 1 93 ? 12.894 5.213 3.442 1.00 85.06 93 VAL A CA 1
ATOM 713 C C . VAL A 1 93 ? 11.498 5.188 2.806 1.00 85.06 93 VAL A C 1
ATOM 715 O O . VAL A 1 93 ? 11.020 6.213 2.322 1.00 85.06 93 VAL A O 1
ATOM 718 N N . ILE A 1 94 ? 10.794 4.050 2.876 1.00 86.75 94 ILE A N 1
ATOM 719 C CA . ILE A 1 94 ? 9.447 3.902 2.314 1.00 86.75 94 ILE A CA 1
ATOM 720 C C . ILE A 1 94 ? 8.394 4.738 3.055 1.00 86.75 94 ILE A C 1
ATOM 722 O O . ILE A 1 94 ? 7.305 4.952 2.534 1.00 86.75 94 ILE A O 1
ATOM 726 N N . LEU A 1 95 ? 8.706 5.282 4.238 1.00 90.06 95 LEU A N 1
ATOM 727 C CA . LEU A 1 95 ? 7.795 6.160 4.980 1.00 90.06 95 LEU A CA 1
ATOM 728 C C . LEU A 1 95 ? 7.444 7.447 4.216 1.00 90.06 95 LEU A C 1
ATOM 730 O O . LEU A 1 95 ? 6.390 8.028 4.468 1.00 90.06 95 LEU A O 1
ATOM 734 N N . TYR A 1 96 ? 8.277 7.870 3.259 1.00 87.88 96 TYR A N 1
ATOM 735 C CA . TYR A 1 96 ? 7.976 9.000 2.373 1.00 87.88 96 TYR A CA 1
ATOM 736 C C . TYR A 1 96 ? 7.057 8.622 1.201 1.00 87.88 96 TYR A C 1
ATOM 738 O O . TYR A 1 96 ? 6.372 9.487 0.652 1.00 87.88 96 TYR A O 1
ATOM 746 N N . ALA A 1 97 ? 6.993 7.337 0.836 1.00 86.88 97 ALA A N 1
ATOM 747 C CA . ALA A 1 97 ? 6.192 6.844 -0.280 1.00 86.88 97 ALA A CA 1
ATOM 748 C C . ALA A 1 97 ? 4.697 7.213 -0.196 1.00 86.88 97 ALA A C 1
ATOM 750 O O . ALA A 1 97 ? 4.177 7.667 -1.212 1.00 86.88 97 ALA A O 1
ATOM 751 N N . PRO A 1 98 ? 3.983 7.116 0.947 1.00 87.12 98 PRO A N 1
ATOM 752 C CA . PRO A 1 98 ? 2.569 7.505 1.012 1.00 87.12 98 PRO A CA 1
ATOM 753 C C . PRO A 1 98 ? 2.290 8.972 0.656 1.00 87.12 98 PRO A C 1
ATOM 755 O O . PRO A 1 98 ? 1.206 9.290 0.166 1.00 87.12 98 PRO A O 1
ATOM 758 N N . VAL A 1 99 ? 3.259 9.870 0.857 1.00 87.31 99 VAL A N 1
ATOM 759 C CA . VAL A 1 99 ? 3.108 11.298 0.537 1.00 87.31 99 VAL A CA 1
ATOM 760 C C . VAL A 1 99 ? 3.243 11.548 -0.966 1.00 87.31 99 VAL A C 1
ATOM 762 O O . VAL A 1 99 ? 2.501 12.350 -1.530 1.00 87.31 99 VAL A O 1
ATOM 765 N N . VAL A 1 100 ? 4.177 10.858 -1.623 1.00 85.00 100 VAL A N 1
ATOM 766 C CA . VAL A 1 100 ? 4.536 11.106 -3.032 1.00 85.00 100 VAL A CA 1
ATOM 767 C C . VAL A 1 100 ? 3.744 10.210 -3.993 1.00 85.00 100 VAL A C 1
ATOM 769 O O . VAL A 1 100 ? 3.423 10.620 -5.110 1.00 85.00 100 VAL A O 1
ATOM 772 N N . ALA A 1 101 ? 3.352 9.014 -3.547 1.00 85.12 101 ALA A N 1
ATOM 773 C CA . ALA A 1 101 ? 2.676 8.007 -4.360 1.00 85.12 101 ALA A CA 1
ATOM 774 C C . ALA A 1 101 ? 1.398 8.485 -5.066 1.00 85.12 101 ALA A C 1
ATOM 776 O O . ALA A 1 101 ? 1.255 8.162 -6.243 1.00 85.12 101 ALA A O 1
ATOM 777 N N . PRO A 1 102 ? 0.481 9.262 -4.448 1.00 81.88 102 PRO A N 1
ATOM 778 C CA . PRO A 1 102 ? -0.718 9.725 -5.149 1.00 81.88 102 PRO A CA 1
ATOM 779 C C . PRO A 1 102 ? -0.389 10.506 -6.423 1.00 81.88 102 PRO A C 1
ATOM 781 O O . PRO A 1 102 ? -1.029 10.307 -7.453 1.00 81.88 102 PRO A O 1
ATOM 784 N N . ARG A 1 103 ? 0.648 11.350 -6.364 1.00 84.38 103 ARG A N 1
ATOM 785 C CA . ARG A 1 103 ? 1.126 12.106 -7.520 1.00 84.38 103 ARG A CA 1
ATOM 786 C C . ARG A 1 103 ? 1.774 11.190 -8.553 1.00 84.38 103 ARG A C 1
ATOM 788 O O . ARG A 1 103 ? 1.421 11.279 -9.718 1.00 84.38 103 ARG A O 1
ATOM 795 N N . MET A 1 104 ? 2.646 10.275 -8.127 1.00 81.75 104 MET A N 1
ATOM 796 C CA . MET A 1 104 ? 3.291 9.316 -9.036 1.00 81.75 104 MET A CA 1
ATOM 797 C C . MET A 1 104 ? 2.268 8.466 -9.798 1.00 81.75 104 MET A C 1
ATOM 799 O O . MET A 1 104 ? 2.405 8.267 -10.999 1.00 81.75 104 MET A O 1
ATOM 803 N N . ILE A 1 105 ? 1.221 7.989 -9.115 1.00 79.12 105 ILE A N 1
ATOM 804 C CA . ILE A 1 105 ? 0.143 7.219 -9.745 1.00 79.12 105 ILE A CA 1
ATOM 805 C C . ILE A 1 105 ? -0.673 8.093 -10.700 1.00 79.12 105 ILE A C 1
ATOM 807 O O . ILE A 1 105 ? -1.018 7.631 -11.783 1.00 79.12 105 ILE A O 1
ATOM 811 N N . TYR A 1 106 ? -0.966 9.342 -10.334 1.00 80.44 106 TYR A N 1
ATOM 812 C CA . TYR A 1 106 ? -1.647 10.274 -11.232 1.00 80.44 106 TYR A CA 1
ATOM 813 C C . TYR A 1 106 ? -0.836 10.528 -12.507 1.00 80.44 106 TYR A C 1
ATOM 815 O O . TYR A 1 106 ? -1.372 10.375 -13.602 1.00 80.44 106 TYR A O 1
ATOM 823 N N . ASP A 1 107 ? 0.453 10.847 -12.370 1.00 76.81 107 ASP A N 1
ATOM 824 C CA . ASP A 1 107 ? 1.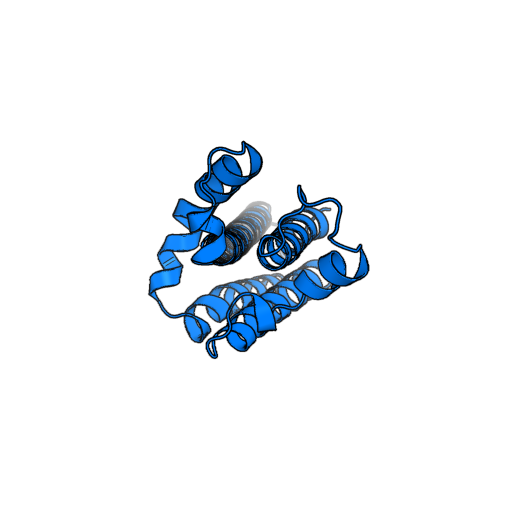349 11.105 -13.499 1.00 76.81 107 ASP A CA 1
ATOM 825 C C . ASP A 1 107 ? 1.487 9.853 -14.384 1.00 76.81 107 ASP A C 1
ATOM 827 O O . ASP A 1 107 ? 1.448 9.955 -15.609 1.00 76.81 107 ASP A O 1
ATOM 831 N N . MET A 1 108 ? 1.541 8.661 -13.776 1.00 76.25 108 MET A N 1
ATOM 832 C CA . MET A 1 108 ? 1.562 7.378 -14.485 1.00 76.25 108 MET A CA 1
ATOM 833 C C . MET A 1 108 ? 0.282 7.144 -15.299 1.00 76.25 108 MET A C 1
ATOM 835 O O . MET A 1 108 ? 0.353 6.815 -16.480 1.00 76.25 108 MET A O 1
ATOM 839 N N . VAL A 1 109 ? -0.893 7.342 -14.694 1.00 73.88 109 VAL A N 1
ATOM 840 C CA . VAL A 1 109 ? -2.194 7.163 -15.366 1.00 73.88 109 VAL A CA 1
ATOM 841 C C . VAL A 1 109 ? -2.418 8.216 -16.454 1.00 73.88 109 VAL A C 1
ATOM 843 O O . VAL A 1 109 ? -3.037 7.922 -17.474 1.00 73.88 109 VAL A O 1
ATOM 846 N N . ALA A 1 110 ? -1.898 9.428 -16.262 1.00 73.75 110 ALA A N 1
ATOM 847 C CA . ALA A 1 110 ? -1.942 10.497 -17.253 1.00 73.75 110 ALA A CA 1
ATOM 848 C C . ALA A 1 110 ? -0.951 10.299 -18.418 1.00 73.75 110 ALA A C 1
ATOM 850 O O . ALA A 1 110 ? -0.982 11.082 -19.364 1.00 73.75 110 ALA A O 1
ATOM 851 N N . GLY A 1 111 ? -0.084 9.279 -18.363 1.00 72.88 111 GLY A N 1
ATOM 852 C CA . GLY A 1 111 ? 0.938 9.023 -19.382 1.00 72.88 111 GLY A CA 1
ATOM 853 C C . GLY A 1 111 ? 2.106 10.013 -19.358 1.00 72.88 111 GLY A C 1
ATOM 854 O O . GLY A 1 111 ? 2.809 10.141 -20.352 1.00 72.88 111 GLY A O 1
ATOM 855 N N . ASN A 1 112 ? 2.322 10.707 -18.237 1.00 77.25 112 ASN A N 1
ATOM 856 C CA . ASN A 1 112 ? 3.375 11.714 -18.065 1.00 77.25 112 ASN A CA 1
ATOM 857 C C . ASN A 1 112 ? 4.679 11.138 -17.481 1.00 77.25 112 ASN A C 1
ATOM 859 O O . ASN A 1 112 ? 5.526 11.902 -17.022 1.00 77.25 112 ASN A O 1
ATOM 863 N N . VAL A 1 113 ? 4.823 9.811 -17.420 1.00 76.00 113 VAL A N 1
ATOM 864 C CA . VAL A 1 113 ? 6.017 9.146 -16.878 1.00 76.00 113 VAL A CA 1
ATOM 865 C C . VAL A 1 113 ? 6.848 8.535 -17.996 1.00 76.00 113 VAL A C 1
ATOM 867 O O . VAL A 1 113 ? 6.312 7.905 -18.908 1.00 76.00 113 VAL A O 1
ATOM 870 N N . ASP A 1 114 ? 8.163 8.692 -17.890 1.00 75.56 114 ASP A N 1
ATOM 871 C CA . ASP A 1 114 ? 9.115 8.135 -18.845 1.00 75.56 114 ASP A CA 1
ATOM 872 C C . ASP A 1 114 ? 9.309 6.625 -18.638 1.00 75.56 114 ASP A C 1
ATOM 874 O O . ASP A 1 114 ? 9.034 6.079 -17.569 1.00 75.56 114 ASP A O 1
ATOM 878 N N . GLY A 1 115 ? 9.843 5.933 -19.649 1.00 63.19 115 GLY A N 1
ATOM 879 C CA . GLY A 1 115 ? 10.136 4.493 -19.576 1.00 63.19 115 GLY A CA 1
ATOM 880 C C . GLY A 1 115 ? 11.054 4.106 -18.406 1.00 63.19 115 GLY A C 1
ATOM 881 O O . GLY A 1 115 ? 10.885 3.042 -17.808 1.00 63.19 115 GLY A O 1
ATOM 882 N N . GLU A 1 116 ? 11.973 4.999 -18.022 1.00 68.44 116 GLU A N 1
ATOM 883 C CA . GLU A 1 116 ? 12.877 4.825 -16.874 1.00 68.44 116 GLU A CA 1
ATOM 884 C C . GLU A 1 116 ? 12.114 4.612 -15.560 1.00 68.44 116 GLU A C 1
ATOM 886 O O . GLU A 1 116 ? 12.504 3.767 -14.753 1.00 68.44 116 GLU A O 1
ATOM 891 N N . PHE A 1 117 ? 10.956 5.258 -15.392 1.00 68.88 117 PHE A N 1
ATOM 892 C CA . PHE A 1 117 ? 10.087 5.087 -14.225 1.00 68.88 117 PHE A CA 1
ATOM 893 C C . PHE A 1 117 ? 9.679 3.617 -14.013 1.00 68.88 117 PHE A C 1
ATOM 895 O O . PHE A 1 117 ? 9.614 3.122 -12.882 1.00 68.88 117 PHE A O 1
ATOM 902 N N . TYR A 1 118 ? 9.422 2.892 -15.102 1.00 64.69 118 TYR A N 1
ATOM 903 C CA . TYR A 1 118 ? 9.045 1.480 -15.050 1.00 64.69 118 TYR A CA 1
ATOM 904 C C . TYR A 1 118 ? 10.263 0.571 -14.874 1.00 64.69 118 TYR A C 1
ATOM 906 O O . TYR A 1 118 ? 10.209 -0.396 -14.108 1.00 64.69 118 TYR A O 1
ATOM 914 N N . CYS A 1 119 ? 11.378 0.898 -15.527 1.00 63.00 119 CYS A N 1
ATOM 915 C CA . CYS A 1 119 ? 12.620 0.130 -15.438 1.00 63.00 119 CYS A CA 1
ATOM 916 C C . CYS A 1 119 ? 13.237 0.162 -14.030 1.00 63.00 119 CYS A C 1
ATOM 918 O O . CYS A 1 119 ? 13.715 -0.876 -13.557 1.00 63.00 119 CYS A O 1
ATOM 920 N N . GLU A 1 120 ? 13.163 1.308 -13.346 1.00 66.62 120 GLU A N 1
ATOM 921 C CA . GLU A 1 120 ? 13.685 1.525 -11.988 1.00 66.62 120 GLU A CA 1
ATOM 922 C C . GLU A 1 120 ? 12.774 0.984 -10.871 1.00 66.62 120 GLU A C 1
ATOM 924 O O . GLU A 1 120 ? 13.131 1.020 -9.692 1.00 66.62 120 GLU A O 1
ATOM 929 N N . GLY A 1 121 ? 11.589 0.465 -11.209 1.00 68.81 121 GLY A N 1
ATOM 930 C CA . GLY A 1 121 ? 10.642 -0.066 -10.225 1.00 68.81 121 GLY A CA 1
ATOM 931 C C . GLY A 1 121 ? 9.870 1.009 -9.448 1.00 68.81 121 GLY A C 1
ATOM 932 O O . GLY A 1 121 ? 9.226 0.693 -8.441 1.00 68.81 121 GLY A O 1
ATOM 933 N N . MET A 1 122 ? 9.865 2.264 -9.915 1.00 76.25 122 MET A N 1
ATOM 934 C CA . MET A 1 122 ? 9.134 3.367 -9.271 1.00 76.25 122 MET A CA 1
ATOM 935 C C . MET A 1 122 ? 7.621 3.128 -9.244 1.00 76.25 122 MET A C 1
ATOM 937 O O . MET A 1 122 ? 6.956 3.519 -8.285 1.00 76.25 122 MET A O 1
ATOM 941 N N . ALA A 1 123 ? 7.079 2.403 -10.228 1.00 74.31 123 ALA A N 1
ATOM 942 C CA . ALA A 1 123 ? 5.681 1.969 -10.230 1.00 74.31 123 ALA A CA 1
ATOM 943 C C . ALA A 1 123 ? 5.333 1.089 -9.011 1.00 74.31 123 ALA A C 1
ATOM 945 O O . ALA A 1 123 ? 4.271 1.248 -8.408 1.00 74.31 123 ALA A O 1
ATOM 946 N N . MET A 1 124 ? 6.242 0.202 -8.592 1.00 74.38 124 MET A N 1
ATOM 947 C CA . MET A 1 124 ? 6.038 -0.643 -7.408 1.00 74.38 124 MET A CA 1
ATOM 948 C C . MET A 1 124 ? 6.136 0.164 -6.118 1.00 74.38 124 MET A C 1
ATOM 950 O O . MET A 1 124 ? 5.325 -0.020 -5.213 1.00 74.38 124 MET A O 1
ATOM 954 N N . ILE A 1 125 ? 7.087 1.096 -6.041 1.00 79.75 125 ILE A N 1
ATOM 955 C CA . ILE A 1 125 ? 7.214 2.015 -4.903 1.00 79.75 125 ILE A CA 1
ATOM 956 C C . ILE A 1 125 ? 5.951 2.875 -4.772 1.00 79.75 125 ILE A C 1
ATOM 958 O O . ILE A 1 125 ? 5.430 3.039 -3.667 1.00 79.75 125 ILE A O 1
ATOM 962 N N . ALA A 1 126 ? 5.410 3.363 -5.890 1.00 81.50 126 ALA A N 1
ATOM 963 C CA . ALA A 1 126 ? 4.156 4.106 -5.914 1.00 81.50 126 ALA A CA 1
ATOM 964 C C . ALA A 1 126 ? 2.972 3.239 -5.449 1.00 81.50 126 ALA A C 1
ATOM 966 O O . ALA A 1 126 ? 2.151 3.702 -4.658 1.00 81.50 126 ALA A O 1
ATOM 967 N N . ALA A 1 127 ? 2.911 1.966 -5.852 1.00 79.56 127 ALA A N 1
ATOM 968 C CA . ALA A 1 127 ? 1.895 1.020 -5.384 1.00 79.56 127 ALA A CA 1
ATOM 969 C C . ALA A 1 127 ? 1.968 0.787 -3.862 1.00 79.56 127 ALA A C 1
ATOM 971 O O . ALA A 1 127 ? 0.949 0.849 -3.168 1.00 79.56 127 ALA A O 1
ATOM 972 N N . VAL A 1 128 ? 3.178 0.580 -3.329 1.00 83.50 128 VAL A N 1
ATOM 973 C CA . VAL A 1 128 ? 3.429 0.439 -1.886 1.00 83.50 128 VAL A CA 1
ATOM 974 C C . VAL A 1 128 ? 3.033 1.708 -1.134 1.00 83.50 128 VAL A C 1
ATOM 976 O O . VAL A 1 128 ? 2.328 1.633 -0.127 1.00 83.50 128 VAL A O 1
ATOM 979 N N . GLY A 1 129 ? 3.437 2.877 -1.629 1.00 86.31 129 GLY A N 1
ATOM 980 C CA . GLY A 1 129 ? 3.069 4.152 -1.024 1.00 86.31 129 GLY A CA 1
ATOM 981 C C . GLY A 1 129 ? 1.556 4.364 -1.017 1.00 86.31 129 GLY A C 1
ATOM 982 O O . GLY A 1 129 ? 0.994 4.750 0.006 1.00 86.31 129 GLY A O 1
ATOM 983 N N . LEU A 1 130 ? 0.867 4.022 -2.108 1.00 84.88 130 LEU A N 1
ATOM 984 C CA . LEU A 1 130 ? -0.590 4.102 -2.177 1.00 84.88 130 LEU A CA 1
ATOM 985 C C . LEU A 1 130 ? -1.256 3.165 -1.160 1.00 84.88 130 LEU A C 1
ATOM 987 O O . LEU A 1 130 ? -2.186 3.580 -0.467 1.00 84.88 130 LEU A O 1
ATOM 991 N N . TRP A 1 131 ? -0.756 1.935 -1.013 1.00 84.50 131 TRP A N 1
ATOM 992 C CA . TRP A 1 131 ? -1.217 1.002 0.018 1.00 84.50 131 TRP A CA 1
ATOM 993 C C . TRP A 1 131 ? -1.046 1.570 1.435 1.00 84.50 131 TRP A C 1
ATOM 995 O O . TRP A 1 131 ? -1.974 1.526 2.250 1.00 84.50 131 TRP A O 1
ATOM 1005 N N . MET A 1 132 ? 0.115 2.158 1.722 1.00 88.44 132 MET A N 1
ATOM 1006 C CA . MET A 1 132 ? 0.383 2.806 3.006 1.00 88.44 132 MET A CA 1
ATOM 1007 C C . MET A 1 132 ? -0.583 3.974 3.257 1.00 88.44 132 MET A C 1
ATOM 1009 O O . MET A 1 132 ? -1.120 4.095 4.360 1.00 88.44 132 MET A O 1
ATOM 1013 N N . SER A 1 133 ? -0.889 4.782 2.239 1.00 87.25 133 SER A N 1
ATOM 1014 C CA . SER A 1 133 ? -1.893 5.852 2.335 1.00 87.25 133 SER A CA 1
ATOM 1015 C C . SER A 1 133 ? -3.291 5.311 2.618 1.00 87.25 133 SER A C 1
ATOM 1017 O O . SER A 1 133 ? -4.002 5.852 3.466 1.00 87.25 133 SER A O 1
ATOM 1019 N N . VAL A 1 134 ? -3.676 4.205 1.979 1.00 84.00 134 VAL A N 1
ATOM 1020 C CA . VAL A 1 134 ? -4.951 3.526 2.243 1.00 84.00 134 VAL A CA 1
ATOM 1021 C C . VAL A 1 134 ? -5.032 3.066 3.704 1.00 84.00 134 VAL A C 1
ATOM 1023 O O . VAL A 1 134 ? -6.035 3.340 4.369 1.00 84.00 134 VAL A O 1
ATOM 1026 N N . CYS A 1 135 ? -3.971 2.455 4.240 1.00 86.94 135 CYS A N 1
ATOM 1027 C CA . CYS A 1 135 ? -3.906 2.073 5.655 1.00 86.94 135 CYS A CA 1
ATOM 1028 C C . CYS A 1 135 ? -4.129 3.276 6.586 1.00 86.94 135 CYS A C 1
ATOM 1030 O O . CYS A 1 135 ? -4.930 3.191 7.520 1.00 86.94 135 CYS A O 1
ATOM 1032 N N . LEU A 1 136 ? -3.471 4.410 6.315 1.00 87.75 136 LEU A N 1
ATOM 1033 C CA . LEU A 1 136 ? -3.608 5.633 7.116 1.00 87.75 136 LEU A CA 1
ATOM 1034 C C . LEU A 1 136 ? -5.039 6.186 7.095 1.00 87.75 136 LEU A C 1
ATOM 1036 O O . LEU A 1 136 ? -5.579 6.534 8.147 1.00 87.75 136 LEU A O 1
ATOM 1040 N N . VAL A 1 137 ? -5.677 6.225 5.921 1.00 85.75 137 VAL A N 1
ATOM 1041 C CA . VAL A 1 137 ? -7.077 6.663 5.775 1.00 85.75 137 VAL A CA 1
ATOM 1042 C C . VAL A 1 137 ? -8.004 5.762 6.595 1.00 85.75 137 VAL A C 1
ATOM 1044 O O . VAL A 1 137 ? -8.893 6.267 7.286 1.00 85.75 137 VAL A O 1
ATOM 1047 N N . PHE A 1 138 ? -7.795 4.443 6.586 1.00 81.88 138 PHE A N 1
ATOM 1048 C CA . PHE A 1 138 ? -8.625 3.525 7.372 1.00 81.88 138 PHE A CA 1
ATOM 1049 C C . PHE A 1 138 ? -8.423 3.675 8.875 1.00 81.88 138 PHE A C 1
ATOM 1051 O O . PHE A 1 138 ? -9.410 3.737 9.611 1.00 81.88 138 PHE A O 1
ATOM 1058 N N . VAL A 1 139 ? -7.179 3.818 9.329 1.00 85.00 139 VAL A N 1
ATOM 1059 C CA . VAL A 1 139 ? -6.887 4.108 10.738 1.00 85.00 139 VAL A CA 1
ATOM 1060 C C . VAL A 1 139 ? -7.566 5.411 11.169 1.00 85.00 139 VAL A C 1
ATOM 1062 O O . VAL A 1 139 ? -8.255 5.437 12.190 1.00 85.00 139 VAL A O 1
ATOM 1065 N N . ALA A 1 140 ? -7.462 6.474 10.365 1.00 85.44 140 ALA A N 1
ATOM 1066 C CA . ALA A 1 140 ? -8.118 7.750 10.641 1.00 85.44 140 ALA A CA 1
ATOM 1067 C C . ALA A 1 140 ? -9.651 7.619 10.694 1.00 85.44 140 ALA A C 1
ATOM 1069 O O . ALA A 1 140 ? -10.291 8.169 11.595 1.00 85.44 140 ALA A O 1
ATOM 1070 N N . ARG A 1 141 ? -10.243 6.852 9.769 1.00 84.06 141 ARG A N 1
ATOM 1071 C CA . ARG A 1 141 ? -11.685 6.575 9.732 1.00 84.06 141 ARG A CA 1
ATOM 1072 C C . ARG A 1 141 ? -12.156 5.840 10.985 1.00 84.06 141 ARG A C 1
ATOM 1074 O O . ARG A 1 141 ? -13.156 6.245 11.571 1.00 84.06 141 ARG A O 1
ATOM 1081 N N . GLU A 1 142 ? -11.466 4.782 11.395 1.00 83.62 142 GLU A N 1
ATOM 1082 C CA . GLU A 1 142 ? -11.823 4.006 12.590 1.00 83.62 142 GLU A CA 1
ATOM 1083 C C . GLU A 1 142 ? -11.708 4.855 13.865 1.00 83.62 142 GLU A C 1
ATOM 1085 O O . GLU A 1 142 ? -12.621 4.850 14.690 1.00 83.62 142 GLU A O 1
ATOM 1090 N N . ILE A 1 143 ? -10.653 5.671 13.990 1.00 85.31 143 ILE A N 1
ATOM 1091 C CA . ILE A 1 143 ? -10.508 6.622 15.104 1.00 85.31 143 ILE A CA 1
ATOM 1092 C C . ILE A 1 143 ? -11.656 7.640 15.111 1.00 85.31 143 ILE A C 1
ATOM 1094 O O . ILE A 1 143 ? -12.188 7.972 16.174 1.00 85.31 143 ILE A O 1
ATOM 1098 N N . TRP A 1 144 ? -12.045 8.155 13.942 1.00 86.25 144 TRP A N 1
ATOM 1099 C CA . TRP A 1 144 ? -13.139 9.118 13.830 1.00 86.25 144 TRP A CA 1
ATOM 1100 C C . TRP A 1 144 ? -14.495 8.510 14.206 1.00 86.25 144 TRP A C 1
ATOM 1102 O O . TRP A 1 144 ? -15.244 9.132 14.962 1.00 86.25 144 TRP A O 1
ATOM 1112 N N . LEU A 1 145 ? -14.790 7.292 13.739 1.00 81.94 145 LEU A N 1
ATOM 1113 C CA . LEU A 1 145 ? -16.013 6.562 14.090 1.00 81.94 145 LEU A CA 1
ATOM 1114 C C . LEU A 1 145 ? -16.086 6.282 15.592 1.00 81.94 145 LEU A C 1
ATOM 1116 O O . LEU A 1 145 ? -17.090 6.613 16.217 1.00 81.94 145 LEU A O 1
ATOM 1120 N N . TRP A 1 146 ? -14.995 5.798 16.186 1.00 84.25 146 TRP A N 1
ATOM 1121 C CA . TRP A 1 146 ? -14.924 5.565 17.628 1.00 84.25 146 TRP A CA 1
ATOM 1122 C C . TRP A 1 146 ? -15.161 6.850 18.437 1.00 84.25 146 TRP A C 1
ATOM 1124 O O . TRP A 1 146 ? -15.952 6.870 19.380 1.00 84.25 146 TRP A O 1
ATOM 1134 N N . ARG A 1 147 ? -14.532 7.967 18.040 1.00 85.94 147 ARG A N 1
ATOM 1135 C CA . ARG A 1 147 ? -14.763 9.276 18.680 1.00 85.94 147 ARG A CA 1
ATOM 1136 C C . ARG A 1 147 ? -16.210 9.744 18.545 1.00 85.94 147 ARG A C 1
ATOM 1138 O O . ARG A 1 147 ? -16.700 10.440 19.434 1.00 85.94 147 ARG A O 1
ATOM 1145 N N . LYS A 1 148 ? -16.877 9.420 17.436 1.00 83.56 148 LYS A N 1
ATOM 1146 C CA . LYS A 1 148 ? -18.285 9.757 17.210 1.00 83.56 148 LYS A CA 1
ATOM 1147 C C . LYS A 1 148 ? -19.195 8.947 18.137 1.00 83.56 148 LYS A C 1
ATOM 1149 O O . LYS A 1 148 ? -20.019 9.549 18.815 1.00 83.56 148 LYS A O 1
ATOM 1154 N N . GLU A 1 149 ? -19.001 7.634 18.222 1.00 80.00 149 GLU A N 1
ATOM 1155 C CA . GLU A 1 149 ? -19.763 6.737 19.109 1.00 80.00 149 GLU A CA 1
ATOM 1156 C C . GLU A 1 149 ? -19.603 7.130 20.585 1.00 80.00 149 GLU A C 1
ATOM 1158 O O . GLU A 1 149 ? -20.596 7.309 21.290 1.00 80.00 149 GLU A O 1
ATOM 1163 N N . ALA A 1 150 ? -18.369 7.419 21.017 1.00 77.00 150 ALA A N 1
ATOM 1164 C CA . ALA A 1 150 ? -18.085 7.890 22.373 1.00 77.00 150 ALA A CA 1
ATOM 1165 C C . ALA A 1 150 ? -18.798 9.213 22.719 1.00 77.00 150 ALA A C 1
ATOM 1167 O O . ALA A 1 150 ? -19.246 9.398 23.848 1.00 77.00 150 ALA A O 1
ATOM 1168 N N . LYS A 1 151 ? -18.930 10.135 21.754 1.00 76.06 151 LYS A N 1
ATOM 1169 C CA . LYS A 1 151 ? -19.675 11.394 21.937 1.00 76.06 151 LYS A CA 1
ATOM 1170 C C . LYS A 1 151 ? -21.190 11.203 21.926 1.00 76.06 151 LYS A C 1
ATOM 1172 O O . LYS A 1 151 ? -21.897 11.997 22.536 1.00 76.06 151 LYS A O 1
ATOM 1177 N N . SER A 1 152 ? -21.686 10.188 21.224 1.00 72.62 152 SER A N 1
ATOM 1178 C CA . SER A 1 152 ? -23.117 9.900 21.116 1.00 72.62 152 SER A CA 1
ATOM 1179 C C . SER A 1 152 ? -23.677 9.104 22.300 1.00 72.62 152 SER A C 1
ATOM 1181 O O . SER A 1 152 ? -24.876 8.851 22.320 1.00 72.62 152 SER A O 1
ATOM 1183 N N . GLY A 1 153 ? -22.852 8.695 23.274 1.00 55.59 153 GLY A N 1
ATOM 1184 C CA . GLY A 1 153 ? -23.296 7.934 24.453 1.00 55.59 153 GLY A CA 1
ATOM 1185 C C . GLY A 1 153 ? -23.781 6.510 24.146 1.00 55.59 153 GLY A C 1
ATOM 1186 O O . GLY A 1 153 ? -24.109 5.762 25.062 1.00 55.59 153 GLY A O 1
ATOM 1187 N N . ALA A 1 154 ? -23.788 6.119 22.871 1.00 58.03 154 ALA A N 1
ATOM 1188 C CA . ALA A 1 154 ? -23.959 4.750 22.426 1.00 58.03 154 ALA A CA 1
ATOM 1189 C C . ALA A 1 154 ? -22.613 4.045 22.615 1.00 58.03 154 ALA A C 1
ATOM 1191 O O . ALA A 1 154 ? -21.762 4.045 21.726 1.00 58.03 154 ALA A O 1
ATOM 1192 N N . GLY A 1 155 ? -22.375 3.548 23.828 1.00 47.19 155 GLY A N 1
ATOM 1193 C CA . GLY A 1 155 ? -21.240 2.669 24.083 1.00 47.19 155 GLY A CA 1
ATOM 1194 C C . GLY A 1 155 ? -21.330 1.393 23.230 1.00 4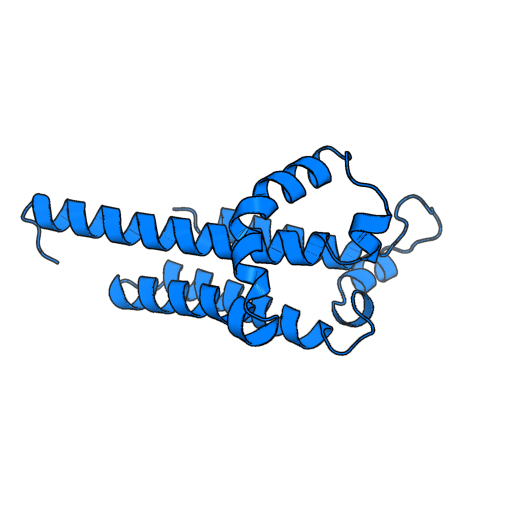7.19 155 GLY A C 1
ATOM 1195 O O . GLY A 1 155 ? -22.437 1.021 22.831 1.00 47.19 155 GLY A O 1
ATOM 1196 N N . PRO A 1 156 ? -20.186 0.754 22.927 1.00 50.19 156 PRO A N 1
ATOM 1197 C CA . PRO A 1 156 ? -20.154 -0.545 22.259 1.00 50.19 156 PRO A CA 1
ATOM 1198 C C . PRO A 1 156 ? -20.829 -1.646 23.084 1.00 50.19 156 PRO A C 1
ATOM 1200 O O . PRO A 1 156 ? -20.768 -1.571 24.334 1.00 50.19 156 PRO A O 1
#

Foldseek 3Di:
DDLVPLLVVLVVLLLVLLQLVDPPVPPPDDVVNSNVSSQLCVLDVPPCSVLLVQLNVLSVQLSVCLVPPPDLVSNLVSLVVSLCSNCVRVHVVLVCLLVCLVVVVVCVVVVVDDSVCSSVSVSSSSSSSSSNNSSVVSNVVSVVVVVVCVVVVVDD

Secondary structure (DSSP, 8-state):
--SHHHHHHHHHHHHHHHHTTS-TT-TT--HHHHHHHT-HHHH-TTTTHHHHHHHHHHHHHHHHHHHH---HHHHHHHHHHHHHHHHHHT-GGGGGHHHHHHHHHHHHHTT---HHHHHTTHHHHHHHHHHHHHHHHHHHHHHHHHHHHHHHT---

pLDDT: mean 70.71, std 14.8, range [43.97, 91.0]